Protein 6HH2 (pdb70)

Structure (mmCIF, N/CA/C/O backbone):
data_6HH2
#
_entry.id   6HH2
#
_cell.length_a   71.960
_cell.length_b   71.960
_cell.length_c   86.348
_cell.angle_alpha   90.00
_cell.angle_beta   90.00
_cell.angle_gamma   120.00
#
_symmetry.space_group_name_H-M   'P 31 2 1'
#
loop_
_entity.id
_entity.type
_entity.pdbx_description
1 polymer 'Ras-related protein Rab-7L1'
2 non-polymer "GUANOSINE-5'-DIPHOSPHATE"
3 non-polymer 'MAGNESIUM ION'
4 water water
#
loop_
_atom_site.group_PDB
_atom_site.id
_atom_site.type_symbol
_atom_site.label_atom_id
_atom_site.label_alt_id
_atom_site.label_comp_id
_atom_site.label_asym_id
_atom_site.label_entity_id
_atom_site.label_seq_id
_atom_site.pdbx_PDB_ins_code
_atom_site.Cartn_x
_atom_site.Cartn_y
_atom_site.Cartn_z
_atom_site.occupancy
_atom_site.B_iso_or_equiv
_atom_site.auth_seq_id
_atom_site.auth_comp_id
_atom_site.auth_asym_id
_atom_site.auth_atom_id
_atom_site.pdbx_PDB_model_num
ATOM 1 N N . ARG A 1 7 ? 57.563 3.723 24.209 1.00 54.49 4 ARG A N 1
ATOM 2 C CA . ARG A 1 7 ? 57.464 5.040 24.782 1.00 55.52 4 ARG A CA 1
ATOM 3 C C . ARG A 1 7 ? 56.167 5.136 25.536 1.00 52.16 4 ARG A C 1
ATOM 4 O O . ARG A 1 7 ? 55.193 4.600 25.122 1.00 47.99 4 ARG A O 1
ATOM 12 N N . ASP A 1 8 ? 56.194 5.792 26.668 1.00 42.88 5 ASP A N 1
ATOM 13 C CA . ASP A 1 8 ? 54.981 6.012 27.433 1.00 36.39 5 ASP A CA 1
ATOM 14 C C . ASP A 1 8 ? 54.701 7.509 27.460 1.00 36.04 5 ASP A C 1
ATOM 15 O O . ASP A 1 8 ? 55.613 8.317 27.676 1.00 40.45 5 ASP A O 1
ATOM 20 N N . HIS A 1 9 ? 53.470 7.873 27.186 1.00 27.45 6 HIS A N 1
ATOM 21 C CA . HIS A 1 9 ? 53.008 9.251 27.272 1.00 27.90 6 HIS A CA 1
ATOM 22 C C . HIS A 1 9 ? 52.066 9.309 28.453 1.00 27.53 6 HIS A C 1
ATOM 23 O O . HIS A 1 9 ? 50.988 8.728 28.399 1.00 29.22 6 HIS A O 1
ATOM 30 N N . LEU A 1 10 ? 52.447 10.036 29.500 1.00 26.00 7 LEU A N 1
ATOM 31 C CA . LEU A 1 10 ? 51.668 10.102 30.725 1.00 25.25 7 LEU A CA 1
ATOM 32 C C . LEU A 1 10 ? 50.993 11.460 30.813 1.00 23.34 7 LEU A C 1
ATOM 33 O O . LEU A 1 10 ? 51.668 12.501 30.701 1.00 27.90 7 LEU A O 1
ATOM 38 N N . PHE A 1 11 ? 49.665 11.456 30.994 1.00 20.44 8 PHE A N 1
ATOM 39 C CA . PHE A 1 11 ? 48.878 12.683 31.095 1.00 20.46 8 PHE A CA 1
ATOM 40 C C . PHE A 1 11 ? 48.041 12.674 32.368 1.00 22.63 8 PHE A C 1
ATOM 41 O O . PHE A 1 11 ? 47.250 11.757 32.586 1.00 21.78 8 PHE A O 1
ATOM 49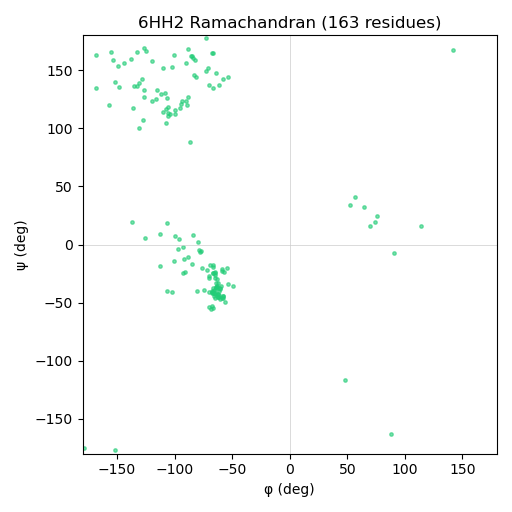 N N . LYS A 1 12 ? 48.160 13.727 33.167 1.00 21.44 9 LYS A N 1
ATOM 50 C CA . LYS A 1 12 ? 47.309 13.925 34.343 1.00 19.96 9 LYS A CA 1
ATOM 51 C C . LYS A 1 12 ? 46.148 14.811 33.931 1.00 19.03 9 LYS A C 1
ATOM 52 O O . LYS A 1 12 ? 46.349 15.924 33.409 1.00 19.99 9 LYS A O 1
ATOM 58 N N . VAL A 1 13 ? 44.930 14.302 34.083 1.00 18.66 10 VAL A N 1
ATOM 59 C CA . VAL A 1 13 ? 43.721 14.992 33.624 1.00 19.46 10 VAL A CA 1
ATOM 60 C C . VAL A 1 13 ? 42.889 15.314 34.865 1.00 18.92 10 VAL A C 1
ATOM 61 O O . VAL A 1 13 ? 42.556 14.413 35.652 1.00 19.51 10 VAL A O 1
ATOM 65 N N . LEU A 1 14 ? 42.551 16.585 35.038 1.00 18.03 11 LEU A N 1
ATOM 66 C CA . LEU A 1 14 ? 41.707 17.008 36.175 1.00 18.27 11 LEU A CA 1
ATOM 67 C C . LEU A 1 14 ? 40.248 16.920 35.785 1.00 19.02 11 LEU A C 1
ATOM 68 O O . LEU A 1 14 ? 39.861 17.431 34.728 1.00 22.98 11 LEU A O 1
ATOM 73 N N . VAL A 1 15 ? 39.438 16.232 36.574 1.00 17.06 12 VAL A N 1
ATOM 74 C CA . VAL A 1 15 ? 38.000 16.181 36.396 1.00 16.93 12 VAL A CA 1
ATOM 75 C C . VAL A 1 15 ? 37.373 17.010 37.497 1.00 17.52 12 VAL A C 1
ATOM 76 O O . VAL A 1 15 ? 37.411 16.658 38.692 1.00 17.60 12 VAL A O 1
ATOM 80 N N . VAL A 1 16 ? 36.909 18.200 37.154 1.00 17.93 13 VAL A N 1
ATOM 81 C CA . VAL A 1 16 ? 36.450 19.209 38.098 1.00 18.45 13 VAL A CA 1
ATOM 82 C C . VAL A 1 16 ? 35.037 19.622 37.740 1.00 18.34 13 VAL A C 1
ATOM 83 O O . VAL A 1 16 ? 34.545 19.375 36.646 1.00 19.73 13 VAL A O 1
ATOM 87 N N . GLY A 1 17 ? 34.406 20.318 38.662 1.00 19.07 14 GLY A N 1
ATOM 88 C CA . GLY A 1 17 ? 33.021 20.698 38.527 1.00 19.82 14 GLY A CA 1
ATOM 89 C C . GLY A 1 17 ? 32.329 20.594 39.870 1.00 19.15 14 GLY A C 1
ATOM 90 O O . GLY A 1 17 ? 32.862 20.025 40.826 1.00 21.05 14 GLY A O 1
ATOM 91 N N . ASP A 1 18 ? 31.138 21.159 39.937 1.00 20.77 15 ASP A N 1
ATOM 92 C CA . ASP A 1 18 ? 30.434 21.191 41.223 1.00 21.88 15 ASP A CA 1
ATOM 93 C C . ASP A 1 18 ? 30.027 19.783 41.678 1.00 21.19 15 ASP A C 1
ATOM 94 O O . ASP A 1 18 ? 30.033 18.803 40.919 1.00 20.65 15 ASP A O 1
ATOM 99 N N . ALA A 1 19 ? 29.670 19.662 42.954 1.00 21.73 16 ALA A N 1
ATOM 100 C CA . ALA A 1 19 ? 29.061 18.420 43.411 1.00 21.57 16 ALA A CA 1
ATOM 101 C C . ALA A 1 19 ? 27.860 18.045 42.549 1.00 26.65 16 ALA A C 1
ATOM 102 O O . ALA A 1 19 ? 27.085 18.906 42.110 1.00 24.44 16 ALA A O 1
ATOM 104 N N . ALA A 1 20 ? 27.709 16.735 42.341 1.00 22.45 17 ALA A N 1
ATOM 105 C CA . ALA A 1 20 ? 26.519 16.103 41.764 1.00 22.39 17 ALA A CA 1
ATOM 106 C C . ALA A 1 20 ? 26.384 16.328 40.269 1.00 23.04 17 ALA A C 1
ATOM 107 O O . ALA A 1 20 ? 25.287 16.166 39.738 1.00 26.54 17 ALA A O 1
ATOM 109 N N . VAL A 1 21 ? 27.468 16.681 39.591 1.00 18.58 18 VAL A N 1
ATOM 110 C CA . VAL A 1 21 ? 27.397 16.833 38.143 1.00 19.36 18 VAL A CA 1
ATOM 111 C C . VAL A 1 21 ? 27.737 15.573 37.380 1.00 20.33 18 VAL A C 1
ATOM 112 O O . VAL A 1 21 ? 27.521 15.551 36.148 1.00 21.23 18 VAL A O 1
ATOM 116 N N . GLY A 1 22 ? 28.298 14.558 38.017 1.00 20.52 19 GLY A N 1
ATOM 117 C CA . GLY A 1 22 ? 28.681 13.316 37.363 1.00 19.85 19 GLY A CA 1
ATOM 118 C C . GLY A 1 22 ? 30.177 12.996 37.302 1.00 19.99 19 GLY A C 1
ATOM 119 O O . GLY A 1 22 ? 30.578 12.155 36.478 1.00 19.07 19 GLY A O 1
ATOM 120 N N . LYS A 1 23 ? 31.022 13.664 38.096 1.00 18.34 20 LYS A N 1
ATOM 121 C CA . LYS A 1 23 ? 32.466 13.482 37.945 1.00 17.25 20 LYS A CA 1
ATOM 122 C C . LYS A 1 23 ? 32.894 12.077 38.350 1.00 17.85 20 LYS A C 1
ATOM 123 O O . LYS A 1 23 ? 33.654 11.444 37.621 1.00 18.46 20 LYS A O 1
ATOM 129 N N . THR A 1 24 ? 32.534 11.615 39.564 1.00 18.96 21 THR A N 1
ATOM 130 C CA . THR A 1 24 ? 32.945 10.283 39.976 1.00 18.26 21 THR A CA 1
ATOM 131 C C . THR A 1 24 ? 32.383 9.240 39.030 1.00 19.81 21 THR A C 1
ATOM 132 O O . THR A 1 24 ? 33.076 8.267 38.705 1.00 19.76 21 THR A O 1
ATOM 136 N N . SER A 1 25 ? 31.157 9.447 38.558 1.00 20.57 22 SER A N 1
ATOM 137 C CA . SER A 1 25 ? 30.572 8.505 37.610 1.00 20.39 22 SER A CA 1
ATOM 138 C C . SER A 1 25 ? 31.379 8.479 36.302 1.00 21.97 22 SER A C 1
ATOM 139 O O . SER A 1 25 ? 31.601 7.403 35.741 1.00 20.86 22 SER A O 1
ATOM 142 N N . LEU A 1 26 ? 31.757 9.672 35.872 1.00 19.02 23 LEU A N 1
ATOM 143 C CA A LEU A 1 26 ? 32.664 9.627 34.619 0.62 18.67 23 LEU A CA 1
ATOM 144 C CA B LEU A 1 26 ? 32.648 9.632 34.735 0.38 21.18 23 LEU A CA 1
ATOM 145 C C . LEU A 1 26 ? 34.048 8.815 34.809 1.00 22.25 23 LEU A C 1
ATOM 146 O O . LEU A 1 26 ? 34.478 7.933 34.039 1.00 21.59 23 LEU A O 1
ATOM 155 N N . VAL A 1 27 ? 34.647 9.091 35.986 1.00 19.38 24 VAL A N 1
ATOM 156 C CA . VAL A 1 27 ? 35.912 8.394 36.212 1.00 20.82 24 VAL A CA 1
ATOM 157 C C . VAL A 1 27 ? 35.681 6.891 36.351 1.00 22.53 24 VAL A C 1
ATOM 158 O O . VAL A 1 27 ? 36.441 6.071 35.806 1.00 23.73 24 VAL A O 1
ATOM 162 N N . GLN A 1 28 ? 34.605 6.497 37.065 1.00 21.09 25 GLN A N 1
ATOM 163 C CA . GLN A 1 28 ? 34.323 5.070 37.205 1.00 22.98 25 GLN A CA 1
ATOM 164 C C . GLN A 1 28 ? 34.043 4.419 35.868 1.00 26.59 25 GLN A C 1
ATOM 165 O O . GLN A 1 28 ? 34.428 3.267 35.654 1.00 26.91 25 GLN A O 1
ATOM 171 N N . ARG A 1 29 ? 33.434 5.142 34.927 1.00 23.08 26 ARG A N 1
ATOM 172 C CA . ARG A 1 29 ? 33.130 4.548 33.638 1.00 26.28 26 ARG A CA 1
ATOM 173 C C . ARG A 1 29 ? 34.336 4.523 32.707 1.00 24.01 26 ARG A C 1
ATOM 174 O O . ARG A 1 29 ? 34.557 3.535 31.966 1.00 26.61 26 ARG A O 1
ATOM 182 N N . TYR A 1 30 ? 35.108 5.586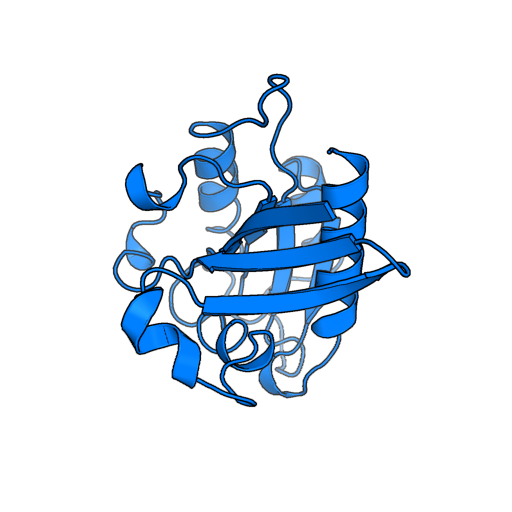 32.718 1.00 21.22 27 TYR A N 1
ATOM 183 C CA . TYR A 1 30 ? 36.190 5.772 31.743 1.00 19.72 27 TYR A CA 1
ATOM 184 C C . TYR A 1 30 ? 37.550 5.224 32.194 1.00 22.66 27 TYR A C 1
ATOM 185 O O . TYR A 1 30 ? 38.384 4.860 31.338 1.00 22.28 27 TYR A O 1
ATOM 194 N N . SER A 1 31 ? 37.788 5.081 33.492 1.00 20.58 28 SER A N 1
ATOM 195 C CA . SER A 1 31 ? 39.043 4.491 33.950 1.00 20.54 28 SER A CA 1
ATOM 196 C C . SER A 1 31 ? 39.033 2.995 33.677 1.00 19.70 28 SER A C 1
ATOM 197 O O . SER A 1 31 ? 38.054 2.428 33.188 1.00 23.17 28 SER A O 1
ATOM 200 N N . GLN A 1 32 ? 40.139 2.323 33.996 1.00 18.59 29 GLN A N 1
ATOM 201 C CA . GLN A 1 32 ? 40.130 0.867 33.829 1.00 18.88 29 GLN A CA 1
ATOM 202 C C . GLN A 1 32 ? 39.540 0.115 34.994 1.00 19.96 29 GLN A C 1
ATOM 203 O O . GLN A 1 32 ? 39.588 -1.124 34.981 1.00 21.56 29 GLN A O 1
ATOM 209 N N . ASP A 1 33 ? 38.950 0.804 35.962 1.00 22.08 30 ASP A N 1
ATOM 210 C CA . ASP A 1 33 ? 38.614 0.151 37.230 1.00 23.27 30 ASP A CA 1
ATOM 211 C C . ASP A 1 33 ? 37.535 -0.910 37.091 1.00 21.48 30 ASP A C 1
ATOM 212 O O . ASP A 1 33 ? 37.512 -1.873 37.884 1.00 25.78 30 ASP A O 1
ATOM 217 N N . SER A 1 34 ? 36.662 -0.810 36.051 1.00 21.54 31 SER A N 1
ATOM 218 C CA . SER A 1 34 ? 35.701 -1.906 35.893 1.00 22.26 31 SER A CA 1
ATOM 219 C C . SER A 1 34 ? 36.313 -3.147 35.231 1.00 21.10 31 SER A C 1
ATOM 220 O O . SER A 1 34 ? 35.641 -4.189 35.134 1.00 22.88 31 SER A O 1
ATOM 223 N N . PHE A 1 35 ? 37.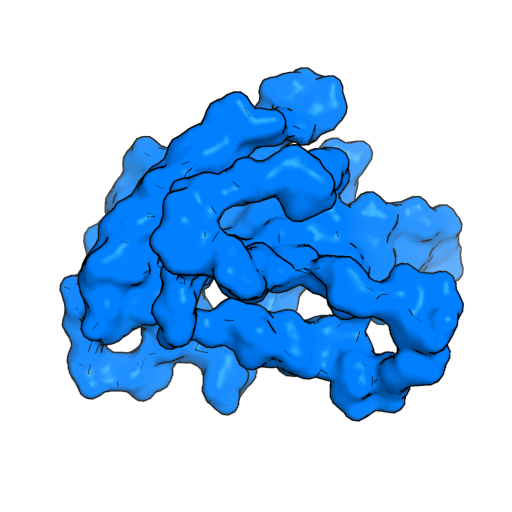576 -3.061 34.799 1.00 22.10 32 PHE A N 1
ATOM 224 C CA . PHE A 1 35 ? 38.302 -4.189 34.231 1.00 21.68 32 PHE A CA 1
ATOM 225 C C . PHE A 1 35 ? 39.294 -4.826 35.199 1.00 22.46 32 PHE A C 1
ATOM 226 O O . PHE A 1 35 ? 39.371 -6.047 35.258 1.00 23.65 32 PHE A O 1
ATOM 234 N N . SER A 1 36 ? 40.015 -4.014 35.973 1.00 22.99 33 SER A N 1
ATOM 235 C CA . SER A 1 36 ? 40.945 -4.539 36.959 1.00 25.04 33 SER A CA 1
ATOM 236 C C . SER A 1 36 ? 41.385 -3.411 37.866 1.00 22.21 33 SER A C 1
ATOM 237 O O . SER A 1 36 ? 41.687 -2.292 37.401 1.00 22.94 33 SER A O 1
ATOM 240 N N . LYS A 1 37 ? 41.373 -3.704 39.174 1.00 23.17 34 LYS A N 1
ATOM 241 C CA . LYS A 1 37 ? 41.834 -2.763 40.193 1.00 26.37 34 LYS A CA 1
ATOM 242 C C . LYS A 1 37 ? 43.092 -3.237 40.887 1.00 25.41 34 LYS A C 1
ATOM 243 O O . LYS A 1 37 ? 43.478 -2.649 41.933 1.00 28.46 34 LYS A O 1
ATOM 249 N N . HIS A 1 38 ? 43.714 -4.309 40.398 1.00 24.67 35 HIS A N 1
ATOM 250 C CA . HIS A 1 38 ? 44.907 -4.854 41.021 1.00 26.66 35 HIS A CA 1
ATOM 251 C C . HIS A 1 38 ? 45.977 -3.791 41.197 1.00 29.21 35 HIS A C 1
ATOM 252 O O . HIS A 1 38 ? 46.704 -3.792 42.216 1.00 30.31 35 HIS A O 1
ATOM 259 N N . TYR A 1 39 ? 46.050 -2.851 40.272 1.00 27.18 36 TYR A N 1
ATOM 260 C CA . TYR A 1 39 ? 47.086 -1.843 40.302 1.00 25.80 36 TYR A CA 1
ATOM 261 C C . TYR A 1 39 ? 46.996 -0.920 41.517 1.00 29.79 36 TYR A C 1
ATOM 262 O O . TYR A 1 39 ? 48.013 -0.342 41.886 1.00 30.27 36 TYR A O 1
ATOM 271 N N . LYS A 1 40 ? 45.816 -0.752 42.126 1.00 26.40 37 LYS A N 1
ATOM 272 C CA . LYS A 1 40 ? 45.675 0.296 43.144 1.00 30.24 37 LYS A CA 1
ATOM 273 C C . LYS A 1 40 ? 46.539 0.027 44.355 1.00 33.33 37 LYS A C 1
ATOM 274 O O . LYS A 1 40 ? 46.920 0.965 45.074 1.00 35.54 37 LYS A O 1
ATOM 280 N N . SER A 1 41 ? 46.852 -1.232 44.612 1.00 30.78 38 SER A N 1
ATOM 281 C CA . SER A 1 41 ? 47.564 -1.522 45.859 1.00 33.11 38 SER A CA 1
ATOM 282 C C . SER A 1 41 ? 48.977 -0.936 45.855 1.00 38.33 38 SER A C 1
ATOM 283 O O . SER A 1 41 ? 49.539 -0.657 46.925 1.00 40.31 38 SER A O 1
ATOM 286 N N . THR A 1 42 ? 49.566 -0.712 44.680 1.00 35.38 39 THR A N 1
ATOM 287 C CA . THR A 1 42 ? 50.897 -0.120 44.570 1.00 34.71 39 THR A CA 1
ATOM 288 C C . THR A 1 42 ? 50.910 1.274 43.950 1.00 36.15 39 THR A C 1
ATOM 289 O O . THR A 1 42 ? 51.897 2.001 44.114 1.00 39.68 39 THR A O 1
ATOM 293 N N . VAL A 1 43 ? 49.854 1.667 43.241 1.00 31.48 40 VAL A N 1
ATOM 294 C CA . VAL A 1 43 ? 49.776 2.991 42.641 1.00 31.39 40 VAL A CA 1
ATOM 295 C C . VAL A 1 43 ? 49.085 3.977 43.580 1.00 34.45 40 VAL A C 1
ATOM 296 O O . VAL A 1 43 ? 49.266 5.199 43.448 1.00 34.15 40 VAL A O 1
ATOM 300 N N . GLY A 1 44 ? 48.260 3.468 44.486 1.00 31.90 41 GLY A N 1
ATOM 301 C CA . GLY A 1 44 ? 47.448 4.298 45.357 1.00 32.36 41 GLY A CA 1
ATOM 302 C C . GLY A 1 44 ? 46.109 4.675 44.760 1.00 32.12 41 GLY A C 1
ATOM 303 O O . GLY A 1 44 ? 45.653 4.119 43.743 1.00 33.22 41 GLY A O 1
ATOM 304 N N . VAL A 1 45 ? 45.492 5.703 45.364 1.00 33.09 42 VAL A N 1
ATOM 305 C CA . VAL A 1 45 ? 44.133 6.094 45.008 1.00 33.43 42 VAL A CA 1
ATOM 306 C C . VAL A 1 45 ? 43.933 7.608 44.879 1.00 32.13 42 VAL A C 1
ATOM 307 O O . VAL A 1 45 ? 42.795 8.084 44.886 1.00 36.15 42 VAL A O 1
ATOM 311 N N . ASP A 1 46 ? 45.005 8.389 44.695 1.00 30.19 43 ASP A N 1
ATOM 312 C CA . ASP A 1 46 ? 44.794 9.804 44.402 1.00 31.32 43 ASP A CA 1
ATOM 313 C C . ASP A 1 46 ? 44.136 10.005 43.032 1.00 27.91 43 ASP A C 1
ATOM 314 O O . ASP A 1 46 ? 43.524 11.054 42.767 1.00 27.36 43 ASP A O 1
ATOM 319 N N . PHE A 1 47 ? 44.202 9.001 42.169 1.00 23.76 44 PHE A N 1
ATOM 320 C CA . PHE A 1 47 ? 43.685 9.104 40.800 1.00 21.95 44 PHE A CA 1
ATOM 321 C C . PHE A 1 47 ? 43.364 7.689 40.360 1.00 22.70 44 PHE A C 1
ATOM 322 O O . PHE A 1 47 ? 43.824 6.727 40.958 1.00 24.73 44 PHE A O 1
ATOM 330 N N . ALA A 1 48 ? 42.614 7.574 39.270 1.00 20.82 45 ALA A N 1
ATOM 331 C CA . ALA A 1 48 ? 42.373 6.272 38.634 1.00 19.81 45 ALA A CA 1
ATOM 332 C C . ALA A 1 48 ? 43.129 6.280 37.310 1.00 20.79 45 ALA A C 1
ATOM 333 O O . ALA A 1 48 ? 43.353 7.340 36.739 1.00 24.05 45 ALA A O 1
ATOM 335 N N . LEU A 1 49 ? 43.541 5.110 36.847 1.00 20.72 46 LEU A N 1
ATOM 336 C CA . LEU A 1 49 ? 44.301 5.019 35.606 1.00 19.62 46 LEU A CA 1
ATOM 337 C C . LEU A 1 49 ? 43.434 4.544 34.442 1.00 20.98 46 LEU A C 1
ATOM 338 O O . LEU A 1 49 ? 42.472 3.778 34.602 1.00 20.46 46 LEU A O 1
ATOM 343 N N . LYS A 1 50 ? 43.832 4.956 33.238 1.00 20.04 47 LYS A N 1
ATOM 344 C CA . LYS A 1 50 ? 43.405 4.309 31.996 1.00 20.36 47 LYS A CA 1
ATOM 345 C C . LYS A 1 50 ? 44.641 4.164 31.128 1.00 21.10 47 LYS A C 1
ATOM 346 O O . LYS A 1 50 ? 45.445 5.097 31.024 1.00 21.98 47 LYS A O 1
ATOM 352 N N . VAL A 1 51 ? 44.820 3.003 30.497 1.00 20.62 48 VAL A N 1
ATOM 353 C CA . VAL A 1 51 ? 46.012 2.786 29.696 1.00 21.94 48 VAL A CA 1
ATOM 354 C C . VAL A 1 51 ? 45.550 2.336 28.315 1.00 21.47 48 VAL A C 1
ATOM 355 O O . VAL A 1 51 ? 44.699 1.452 28.206 1.00 23.24 48 VAL A O 1
ATOM 359 N N . LEU A 1 52 ? 46.102 2.927 27.264 1.00 21.01 49 LEU A N 1
ATOM 360 C CA . LEU A 1 52 ? 45.697 2.639 25.894 1.00 23.01 49 LEU A CA 1
ATOM 361 C C . LEU A 1 52 ? 46.943 2.419 25.058 1.00 22.15 49 LEU A C 1
ATOM 362 O O . LEU A 1 52 ? 47.902 3.200 25.139 1.00 23.20 49 LEU A O 1
ATOM 367 N N . GLN A 1 53 ? 46.921 1.397 24.209 1.00 21.20 50 GLN A N 1
ATOM 368 C CA . GLN A 1 53 ? 47.947 1.316 23.180 1.00 22.30 50 GLN A CA 1
ATOM 369 C C . GLN A 1 53 ? 47.733 2.477 22.230 1.00 26.69 50 GLN A C 1
ATOM 370 O O . GLN A 1 53 ? 46.596 2.770 21.834 1.00 25.48 50 GLN A O 1
ATOM 376 N N . TRP A 1 54 ? 48.823 3.157 21.874 1.00 26.17 51 TRP A N 1
ATOM 377 C CA . TRP A 1 54 ? 48.753 4.269 20.928 1.00 28.10 51 TRP A CA 1
ATOM 378 C C . TRP A 1 54 ? 49.315 3.897 19.568 1.00 29.33 51 TRP A C 1
ATOM 379 O O . TRP A 1 54 ? 48.747 4.259 18.547 1.00 29.78 51 TRP A O 1
ATOM 390 N N . SER A 1 55 ? 50.415 3.154 19.547 1.00 29.24 52 SER A N 1
ATOM 391 C CA . SER A 1 55 ? 51.003 2.662 18.312 1.00 27.74 52 SER A CA 1
ATOM 392 C C . SER A 1 55 ? 51.732 1.370 18.643 1.00 32.08 52 SER A C 1
ATOM 393 O O . SER A 1 55 ? 51.717 0.919 19.786 1.00 32.76 52 SER A O 1
ATOM 396 N N . ASP A 1 56 ? 52.413 0.773 17.660 1.00 33.49 53 ASP A N 1
ATOM 397 C CA . ASP A 1 56 ? 53.120 -0.463 17.975 1.00 35.58 53 ASP A CA 1
ATOM 398 C C . ASP A 1 56 ? 54.163 -0.305 19.087 1.00 43.34 53 ASP A C 1
ATOM 399 O O . ASP A 1 56 ? 54.472 -1.293 19.762 1.00 49.63 53 ASP A O 1
ATOM 404 N N . TYR A 1 57 ? 54.682 0.904 19.347 1.00 35.97 54 TYR A N 1
ATOM 405 C CA . TYR A 1 57 ? 55.729 1.023 20.357 1.00 39.55 54 TYR A CA 1
ATOM 406 C C . TYR A 1 57 ? 55.414 2.039 21.445 1.00 39.61 54 TYR A C 1
ATOM 407 O O . TYR A 1 57 ? 56.274 2.287 22.300 1.00 40.37 54 TYR A O 1
ATOM 416 N N . GLU A 1 58 ? 54.209 2.613 21.450 1.00 35.16 55 GLU A N 1
ATOM 417 C CA . GLU A 1 58 ? 53.852 3.655 22.407 1.00 30.55 55 GLU A CA 1
ATOM 418 C C . GLU A 1 58 ? 52.553 3.325 23.120 1.00 28.61 55 GLU A C 1
ATOM 419 O O . GLU A 1 58 ? 51.595 2.858 22.501 1.00 29.16 55 GLU A O 1
ATOM 425 N N . ILE A 1 59 ? 52.494 3.658 24.404 1.00 27.70 56 ILE A N 1
ATOM 426 C CA . ILE A 1 59 ? 51.224 3.647 25.102 1.00 27.25 56 ILE A CA 1
ATOM 427 C C . ILE A 1 59 ? 50.947 5.060 25.623 1.00 25.36 56 ILE A C 1
ATOM 428 O O . ILE A 1 59 ? 51.855 5.895 25.760 1.00 27.49 56 ILE A O 1
ATOM 433 N N . VAL A 1 60 ? 49.666 5.331 25.871 1.00 23.43 57 VAL A N 1
ATOM 434 C CA . VAL A 1 60 ? 49.179 6.534 26.558 1.00 22.46 57 VAL A CA 1
ATOM 435 C C . VAL A 1 60 ? 48.612 6.096 27.896 1.00 23.04 57 VAL A C 1
ATOM 436 O O . VAL A 1 60 ? 47.813 5.152 27.956 1.00 22.62 57 VAL A O 1
ATOM 440 N N . ARG A 1 61 ? 49.043 6.753 28.965 1.00 22.43 58 ARG A N 1
ATOM 441 C CA . ARG A 1 61 ? 48.578 6.446 30.315 1.00 21.17 58 ARG A CA 1
ATOM 442 C C . ARG A 1 61 ? 47.926 7.716 30.857 1.00 21.93 58 ARG A C 1
ATOM 443 O O . ARG A 1 61 ? 48.548 8.791 30.846 1.00 23.86 58 ARG A O 1
ATOM 451 N N . LEU A 1 62 ? 46.662 7.621 31.265 1.00 19.86 59 LEU A N 1
ATOM 452 C CA . LEU A 1 62 ? 45.959 8.774 31.822 1.00 20.33 59 LEU A CA 1
ATOM 453 C C . LEU A 1 62 ? 45.767 8.568 33.318 1.00 21.86 59 LEU A C 1
ATOM 454 O O . LEU A 1 62 ? 45.307 7.508 33.745 1.00 23.24 59 LEU A O 1
ATOM 459 N N . GLN A 1 63 ? 46.120 9.569 34.119 1.00 19.73 60 GLN A N 1
ATOM 460 C CA . GLN A 1 63 ? 45.704 9.674 35.520 1.00 18.99 60 GLN A CA 1
ATOM 461 C C . GLN A 1 63 ? 44.477 10.562 35.566 1.00 20.11 60 GLN A C 1
ATOM 462 O O . GLN A 1 63 ? 44.528 11.739 35.168 1.00 21.76 60 GLN A O 1
ATOM 468 N N . LEU A 1 64 ? 43.363 10.010 36.010 1.00 18.76 61 LEU A N 1
ATOM 469 C CA . LEU A 1 64 ? 42.114 10.748 36.102 1.00 17.55 61 LEU A CA 1
ATOM 470 C C . LEU A 1 64 ? 41.940 11.197 37.569 1.00 19.68 61 LEU A C 1
ATOM 471 O O . LEU A 1 64 ? 41.726 10.371 38.465 1.00 21.39 61 LEU A O 1
ATOM 476 N N . TRP A 1 65 ? 42.024 12.517 37.810 1.00 16.84 62 TRP A N 1
ATOM 477 C CA . TRP A 1 65 ? 42.033 13.074 39.165 1.00 17.63 62 TRP A CA 1
ATOM 478 C C . TRP A 1 65 ? 40.669 13.703 39.431 1.00 19.75 62 TRP A C 1
ATOM 479 O O . TRP A 1 65 ? 40.340 14.729 38.855 1.00 19.04 62 TRP A O 1
ATOM 490 N N . ASP A 1 66 ? 39.874 13.100 40.318 1.00 20.08 63 ASP A N 1
ATOM 491 C CA . ASP A 1 66 ? 38.545 13.642 40.675 1.00 19.66 63 ASP A CA 1
ATOM 492 C C . ASP A 1 66 ? 38.707 14.596 41.870 1.00 19.48 63 ASP A C 1
ATOM 493 O O . ASP A 1 66 ? 39.227 14.207 42.926 1.00 20.90 63 ASP A O 1
ATOM 498 N N . ILE A 1 67 ? 38.254 15.855 41.712 1.00 18.65 64 ILE A N 1
ATOM 499 C CA A ILE A 1 67 ? 38.440 16.822 42.800 0.76 20.49 64 ILE A CA 1
ATOM 500 C CA B ILE A 1 67 ? 38.540 16.822 42.800 0.24 20.34 64 ILE A CA 1
ATOM 501 C C . ILE A 1 67 ? 37.688 16.415 44.058 1.00 19.53 64 ILE A C 1
ATOM 502 O O . ILE A 1 67 ? 38.054 16.850 45.159 1.00 21.58 64 ILE A O 1
ATOM 511 N N . ALA A 1 68 ? 36.639 15.598 43.919 1.00 19.78 65 ALA A N 1
ATOM 512 C CA . ALA A 1 68 ? 36.047 14.834 45.040 1.00 19.20 65 ALA A CA 1
ATOM 513 C C . ALA A 1 68 ? 35.789 15.652 46.292 1.00 20.24 65 ALA A C 1
ATOM 514 O O . ALA A 1 68 ? 34.983 16.588 46.256 1.00 21.64 65 ALA A O 1
ATOM 516 N N . GLY A 1 69 ? 36.467 15.333 47.413 1.00 19.72 66 GLY A N 1
ATOM 517 C CA . GLY A 1 69 ? 36.123 15.922 48.711 1.00 22.45 66 GLY A CA 1
ATOM 518 C C . GLY A 1 69 ? 36.159 17.448 48.774 1.00 21.87 66 GLY A C 1
ATOM 51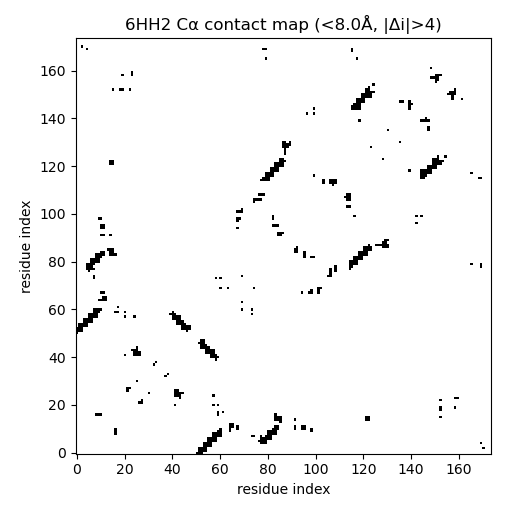9 O O . GLY A 1 69 ? 35.504 18.037 49.638 1.00 22.12 66 GLY A O 1
ATOM 520 N N . LEU A 1 70 ? 36.902 18.119 47.901 1.00 22.14 67 LEU A N 1
ATOM 521 C CA . LEU A 1 70 ? 36.936 19.604 47.952 1.00 25.39 67 LEU A CA 1
ATOM 522 C C . LEU A 1 70 ? 36.156 20.253 46.801 1.00 23.70 67 LEU A C 1
ATOM 523 O O . LEU A 1 70 ? 36.285 21.445 46.608 1.00 25.74 67 LEU A O 1
ATOM 528 N N . GLU A 1 71 ? 35.267 19.509 46.162 1.00 20.51 68 GLU A N 1
ATOM 529 C CA . GLU A 1 71 ? 34.551 20.019 45.000 1.00 21.42 68 GLU A CA 1
ATOM 530 C C . GLU A 1 71 ? 33.661 21.204 45.326 1.00 23.31 68 GLU A C 1
ATOM 531 O O . GLU A 1 71 ? 33.426 22.046 44.450 1.00 24.21 68 GLU A O 1
ATOM 537 N N . ARG A 1 72 ? 33.134 21.305 46.538 1.00 21.89 69 ARG A N 1
ATOM 538 C CA . ARG A 1 72 ? 32.225 22.410 46.813 1.00 22.34 69 ARG A CA 1
ATOM 539 C C . ARG A 1 72 ? 32.950 23.731 47.034 1.00 25.26 69 ARG A C 1
ATOM 540 O O . ARG A 1 72 ? 32.290 24.764 47.132 1.00 26.97 69 ARG A O 1
ATOM 548 N N . PHE A 1 73 ? 34.285 23.730 47.079 1.00 23.97 70 PHE A N 1
ATOM 549 C CA . PHE A 1 73 ? 35.048 24.950 47.278 1.00 25.26 70 PHE A CA 1
ATOM 550 C C . PHE A 1 73 ? 35.376 25.682 45.986 1.00 27.53 70 PHE A C 1
ATOM 551 O O . PHE A 1 73 ? 35.787 26.847 46.050 1.00 34.40 70 PHE A O 1
ATOM 559 N N . THR A 1 74 ? 35.156 25.063 44.838 1.00 27.85 71 THR A N 1
ATOM 560 C CA . THR A 1 74 ? 35.355 25.736 43.530 1.00 29.72 71 THR A CA 1
ATOM 561 C C . THR A 1 74 ? 36.752 26.369 43.423 1.00 30.58 71 THR A C 1
ATOM 562 O O . THR A 1 74 ? 36.920 27.432 42.827 1.00 30.57 71 THR A O 1
ATOM 566 N N . SER A 1 75 ? 37.774 25.743 44.028 1.00 28.36 72 SER A N 1
ATOM 567 C CA . SER A 1 75 ? 39.135 26.280 43.985 1.00 28.29 72 SER A CA 1
ATOM 568 C C . SER A 1 75 ? 40.055 25.101 44.225 1.00 29.81 72 SER A C 1
ATOM 569 O O . SER A 1 75 ? 39.960 24.460 45.273 1.00 33.69 72 SER A O 1
ATOM 572 N N . MET A 1 76 ? 40.935 24.813 43.270 1.00 24.92 73 MET A N 1
ATOM 573 C CA . MET A 1 76 ? 41.754 23.618 43.335 1.00 23.57 73 MET A CA 1
ATOM 574 C C . MET A 1 76 ? 42.959 23.828 44.239 1.00 22.20 73 MET A C 1
ATOM 575 O O . MET A 1 76 ? 43.544 24.912 44.292 1.00 23.93 73 MET A O 1
ATOM 580 N N . THR A 1 77 ? 43.343 22.768 44.954 1.00 22.75 74 THR A N 1
ATOM 581 C CA . THR A 1 77 ? 44.555 22.816 45.749 1.00 23.88 74 THR A CA 1
ATOM 582 C C . THR A 1 77 ? 45.768 22.364 44.944 1.00 20.84 74 THR A C 1
ATOM 583 O O . THR A 1 77 ? 45.647 21.633 43.943 1.00 20.87 74 THR A O 1
ATOM 587 N N . ARG A 1 78 ? 46.929 22.823 45.391 1.00 22.59 75 ARG A N 1
ATOM 588 C CA . ARG A 1 78 ? 48.178 22.575 44.648 1.00 25.09 75 ARG A CA 1
ATOM 589 C C . ARG A 1 78 ? 48.476 21.097 44.430 1.00 25.67 75 ARG A C 1
ATOM 590 O O . ARG A 1 78 ? 48.853 20.708 43.321 1.00 25.47 75 ARG A O 1
ATOM 598 N N . LEU A 1 79 ? 48.356 20.235 45.447 1.00 24.31 76 LEU A N 1
ATOM 599 C CA . LEU A 1 79 ? 48.624 18.811 45.188 1.00 23.61 76 LEU A CA 1
ATOM 600 C C . LEU A 1 79 ? 47.673 18.256 44.124 1.00 25.53 76 LEU A C 1
ATOM 601 O O . LEU A 1 79 ? 48.058 17.418 43.291 1.00 26.70 76 LEU A O 1
ATOM 606 N N . TYR A 1 80 ? 46.420 18.723 44.112 1.00 23.29 77 TYR A N 1
ATOM 607 C CA . TYR A 1 80 ? 45.473 18.292 43.104 1.00 21.91 77 TYR A CA 1
ATOM 608 C C . TYR A 1 80 ? 45.869 18.775 41.705 1.00 21.54 77 TYR A C 1
ATOM 609 O O . TYR A 1 80 ? 45.907 17.972 40.755 1.00 22.23 77 TYR A O 1
ATOM 618 N N . TYR A 1 81 ? 46.085 20.099 41.526 1.00 20.73 78 TYR A N 1
ATOM 619 C CA . TYR A 1 81 ? 46.209 20.576 40.132 1.00 21.37 78 TYR A CA 1
ATOM 620 C C . TYR A 1 81 ? 47.616 20.437 39.559 1.00 23.55 78 TYR A C 1
ATOM 621 O O . TYR A 1 81 ? 47.755 20.455 38.331 1.00 22.77 78 TYR A O 1
ATOM 630 N N . ARG A 1 82 ? 48.652 20.249 40.362 1.00 23.93 79 ARG A N 1
ATOM 631 C CA . ARG A 1 82 ? 50.016 20.412 39.873 1.00 22.18 79 ARG A CA 1
ATOM 632 C C . ARG A 1 82 ? 50.307 19.415 38.758 1.00 22.73 79 ARG A C 1
ATOM 633 O O . ARG A 1 82 ? 49.870 18.263 38.786 1.00 23.03 79 ARG A O 1
ATOM 641 N N . ASP A 1 83 ? 50.977 19.922 37.718 1.00 22.48 80 ASP A N 1
ATOM 642 C CA . ASP A 1 83 ? 51.503 19.105 36.611 1.00 22.91 80 ASP A CA 1
ATOM 643 C C . ASP A 1 83 ? 50.424 18.513 35.708 1.00 24.10 80 ASP A C 1
ATOM 644 O O . ASP A 1 83 ? 50.691 17.577 34.950 1.00 25.28 80 ASP A O 1
ATOM 649 N N . ALA A 1 84 ? 49.202 19.010 35.767 1.00 20.36 81 ALA A N 1
ATOM 650 C CA . ALA A 1 84 ? 48.141 18.483 34.910 1.00 21.13 81 ALA A CA 1
ATOM 651 C C . ALA A 1 84 ? 48.359 18.921 33.466 1.00 20.03 81 ALA A C 1
ATOM 652 O O . ALA A 1 84 ? 48.922 19.980 33.188 1.00 23.00 81 ALA A O 1
ATOM 654 N N . SER A 1 85 ? 47.905 18.063 32.543 1.00 19.18 82 SER A N 1
ATOM 655 C CA . SER A 1 85 ? 47.973 18.317 31.110 1.00 19.12 82 SER A CA 1
ATOM 656 C C . SER A 1 85 ? 46.661 18.789 30.511 1.00 23.76 82 SER A C 1
ATOM 657 O O . SER A 1 85 ? 46.668 19.298 29.383 1.00 21.71 82 SER A O 1
ATOM 660 N N . ALA A 1 86 ? 45.549 18.664 31.201 1.00 19.53 83 ALA A N 1
ATOM 661 C CA . ALA A 1 86 ? 44.248 19.065 30.669 1.00 18.48 83 ALA A CA 1
ATOM 662 C C . ALA A 1 86 ? 43.264 19.054 31.814 1.00 19.43 83 ALA A C 1
ATOM 663 O O . ALA A 1 86 ? 43.496 18.419 32.862 1.00 19.13 83 ALA A O 1
ATOM 665 N N . ALA A 1 87 ? 42.135 19.726 31.602 1.00 17.91 84 ALA A N 1
ATOM 666 C CA . ALA A 1 87 ? 41.033 19.675 32.541 1.00 18.17 84 ALA A CA 1
ATOM 667 C C . ALA A 1 87 ? 39.738 19.393 31.812 1.00 18.39 84 ALA A C 1
ATOM 668 O O . ALA A 1 87 ? 39.513 19.896 30.698 1.00 18.95 84 ALA A O 1
ATOM 670 N N . VAL A 1 88 ? 38.916 18.542 32.419 1.00 17.82 85 VAL A N 1
ATOM 671 C CA . VAL A 1 88 ? 37.546 18.285 32.011 1.00 17.42 85 VAL A CA 1
ATOM 672 C C . VAL A 1 88 ? 36.692 18.983 33.034 1.00 17.52 85 VAL A C 1
ATOM 673 O O . VAL A 1 88 ? 36.772 18.654 34.236 1.00 19.96 85 VAL A O 1
ATOM 677 N N . ILE A 1 89 ? 35.969 20.021 32.654 1.00 17.3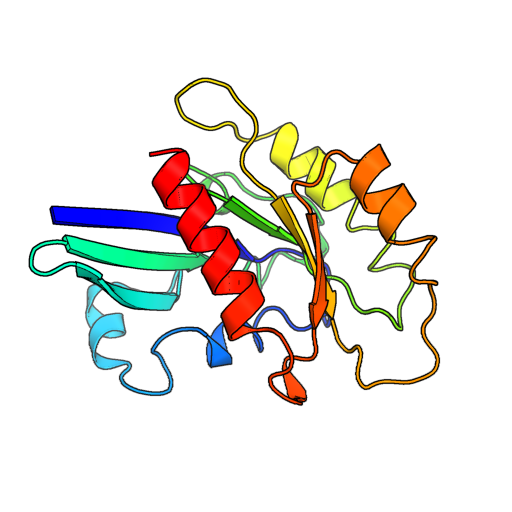3 86 ILE A N 1
ATOM 678 C CA . ILE A 1 89 ? 35.114 20.813 33.539 1.00 16.90 86 ILE A CA 1
ATOM 679 C C . ILE A 1 89 ? 33.672 20.428 33.273 1.00 16.76 86 ILE A C 1
ATOM 680 O O . ILE A 1 89 ? 33.175 20.630 32.142 1.00 18.06 86 ILE A O 1
ATOM 685 N N . MET A 1 90 ? 33.025 19.793 34.235 1.00 18.21 87 MET A N 1
ATOM 686 C CA A MET A 1 90 ? 31.694 19.227 34.064 0.55 16.80 87 MET A CA 1
ATOM 687 C CA B MET A 1 90 ? 31.794 19.227 34.064 0.45 18.96 87 MET A CA 1
ATOM 688 C C . MET A 1 90 ? 30.650 20.074 34.734 1.00 19.13 87 MET A C 1
ATOM 689 O O . MET A 1 90 ? 30.901 20.619 35.809 1.00 19.50 87 MET A O 1
ATOM 698 N N . PHE A 1 91 ? 29.510 20.206 34.078 1.00 18.79 88 PHE A N 1
ATOM 699 C CA . PHE A 1 91 ? 28.325 20.770 34.683 1.00 18.37 88 PHE A CA 1
ATOM 700 C C . PHE A 1 91 ? 27.116 19.886 34.393 1.00 20.28 88 PHE A C 1
ATOM 701 O O . PHE A 1 91 ? 27.149 18.989 33.549 1.00 20.61 88 PHE A O 1
ATOM 709 N N . ASP A 1 92 ? 26.040 20.128 35.132 1.00 20.05 89 ASP A N 1
ATOM 710 C CA . ASP A 1 92 ? 24.755 19.461 34.935 1.00 20.77 89 ASP A CA 1
ATOM 711 C C . ASP A 1 92 ? 23.841 20.396 34.142 1.00 20.71 89 ASP A C 1
ATOM 712 O O . ASP A 1 92 ? 23.519 21.497 34.611 1.00 23.18 89 ASP A O 1
ATOM 717 N N . VAL A 1 93 ? 23.457 19.973 32.912 1.00 20.39 90 VAL A N 1
ATOM 718 C CA . VAL A 1 93 ? 22.597 20.829 32.077 1.00 21.95 90 VAL A CA 1
ATOM 719 C C . VAL A 1 93 ? 21.295 21.282 32.725 1.00 25.68 90 VAL A C 1
ATOM 720 O O . VAL A 1 93 ? 20.704 22.285 32.313 1.00 27.09 90 VAL A O 1
ATOM 724 N N . THR A 1 94 ? 20.852 20.567 33.753 1.00 24.81 91 THR A N 1
ATOM 725 C CA . THR A 1 94 ? 19.599 20.823 34.413 1.00 29.69 91 THR A CA 1
ATOM 726 C C . THR A 1 94 ? 19.765 21.765 35.612 1.00 28.40 91 THR A C 1
ATOM 727 O O . THR A 1 94 ? 18.761 22.178 36.204 1.00 29.38 91 THR A O 1
ATOM 731 N N . ASN A 1 95 ? 21.001 22.187 35.929 1.00 26.67 92 ASN A N 1
ATOM 732 C CA . ASN A 1 95 ? 21.287 23.009 37.120 1.00 25.54 92 ASN A CA 1
ATOM 733 C C . ASN A 1 95 ? 22.143 24.212 36.706 1.00 27.98 92 ASN A C 1
ATOM 734 O O . ASN A 1 95 ? 23.363 24.104 36.542 1.00 27.11 92 ASN A O 1
ATOM 739 N N . ALA A 1 96 ? 21.508 25.374 36.542 1.00 30.37 93 ALA A N 1
ATOM 740 C CA . ALA A 1 96 ? 22.228 26.523 36.009 1.00 31.06 93 ALA A CA 1
ATOM 741 C C . ALA A 1 96 ? 23.333 27.004 36.939 1.00 28.74 93 ALA A C 1
ATOM 742 O O . ALA A 1 96 ? 24.291 27.628 36.474 1.00 28.37 93 ALA A O 1
ATOM 744 N N . THR A 1 97 ? 23.240 26.722 38.247 1.00 26.40 94 THR A N 1
ATOM 745 C CA A THR A 1 97 ? 24.329 27.118 39.128 0.75 27.13 94 THR A CA 1
ATOM 746 C CA B TH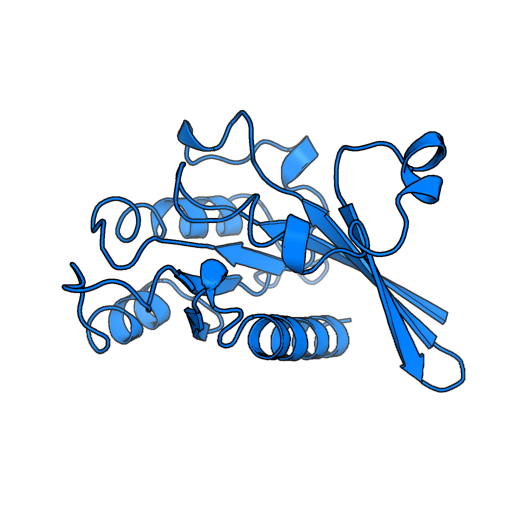R A 1 97 ? 24.429 27.118 39.128 0.25 27.94 94 THR A CA 1
ATOM 747 C C . THR A 1 97 ? 25.618 26.378 38.796 1.00 27.91 94 THR A C 1
ATOM 748 O O . THR A 1 97 ? 26.720 26.953 38.904 1.00 26.82 94 THR A O 1
ATOM 755 N N . THR A 1 98 ? 25.508 25.091 38.429 1.00 24.22 95 THR A N 1
ATOM 756 C CA . THR A 1 98 ? 26.710 24.332 38.082 1.00 20.90 95 THR A CA 1
ATOM 757 C C . THR A 1 98 ? 27.295 24.818 36.762 1.00 22.77 95 THR A C 1
ATOM 758 O O . THR A 1 98 ? 28.523 24.796 36.574 1.00 22.18 95 THR A O 1
ATOM 762 N N . PHE A 1 99 ? 26.443 25.362 35.898 1.00 23.11 96 PHE A N 1
ATOM 763 C CA . PHE A 1 99 ? 26.918 25.960 34.646 1.00 24.13 96 PHE A CA 1
ATOM 764 C C . PHE A 1 99 ? 27.673 27.247 34.931 1.00 24.85 96 PHE A C 1
ATOM 765 O O . PHE A 1 99 ? 28.837 27.408 34.524 1.00 23.34 96 PHE A O 1
ATOM 773 N N . SER A 1 100 ? 27.031 28.161 35.671 1.00 27.55 97 SER A N 1
ATOM 774 C CA A SER A 1 100 ? 27.696 29.391 36.073 0.52 29.17 97 SER A CA 1
ATOM 775 C CA B SER A 1 100 ? 27.796 29.391 36.073 0.48 28.65 97 SER A CA 1
ATOM 776 C C . SER A 1 100 ? 29.013 29.117 36.785 1.00 27.27 97 SER A C 1
ATOM 777 O O . SER A 1 100 ? 30.025 29.794 36.520 1.00 29.80 97 SER A O 1
ATOM 782 N N . ASN A 1 101 ? 29.024 28.149 37.709 1.00 23.97 98 ASN A N 1
ATOM 783 C CA . ASN A 1 101 ? 30.258 27.889 38.450 1.00 26.25 98 ASN A CA 1
ATOM 784 C C . ASN A 1 101 ? 31.371 27.331 37.567 1.00 23.92 98 ASN A C 1
ATOM 785 O O . ASN A 1 101 ? 32.547 27.405 37.953 1.00 22.33 98 ASN A O 1
ATOM 790 N N . SER A 1 102 ? 31.048 26.800 36.358 1.00 22.43 99 SER A N 1
ATOM 791 C CA A SER A 1 102 ? 32.123 26.333 35.478 0.77 21.38 99 SER A CA 1
ATOM 792 C CA B SER A 1 102 ? 32.223 26.333 35.478 0.23 20.80 99 SER A CA 1
ATOM 793 C C . SER A 1 102 ? 33.026 27.475 35.063 1.00 18.78 99 SER A C 1
ATOM 794 O O . SER A 1 102 ? 34.207 27.250 34.745 1.00 20.75 99 SER A O 1
ATOM 799 N N . GLN A 1 103 ? 32.508 28.715 35.084 1.00 22.06 100 GLN A N 1
ATOM 800 C CA . GLN A 1 103 ? 33.353 29.872 34.809 1.00 23.58 100 GLN A CA 1
ATOM 801 C C . GLN A 1 103 ? 34.370 30.061 35.927 1.00 22.45 100 GLN A C 1
ATOM 802 O O . GLN A 1 103 ? 35.547 30.382 35.670 1.00 23.61 100 GLN A O 1
ATOM 808 N N . ARG A 1 104 ? 33.936 29.864 37.161 1.00 21.98 101 ARG A N 1
ATOM 809 C CA . ARG A 1 104 ? 34.882 29.986 38.279 1.00 21.81 101 ARG A CA 1
ATOM 810 C C . ARG A 1 104 ? 35.919 28.861 38.225 1.00 20.94 101 ARG A C 1
ATOM 811 O O . ARG A 1 104 ? 37.116 29.104 38.491 1.00 22.31 101 ARG A O 1
ATOM 819 N N . TRP A 1 105 ? 35.489 27.626 37.904 1.00 19.79 102 TRP A N 1
ATOM 820 C CA . TRP A 1 105 ? 36.465 26.564 37.755 1.00 19.68 102 TRP A CA 1
ATOM 821 C C . TRP A 1 105 ? 37.495 26.915 36.683 1.00 20.60 102 TRP A C 1
ATOM 822 O O . TRP A 1 105 ? 38.693 26.681 36.848 1.00 21.01 102 TRP A O 1
ATOM 833 N N . LYS A 1 106 ? 37.033 27.451 35.533 1.00 19.21 103 LYS A N 1
ATOM 834 C CA . LYS A 1 106 ? 37.986 27.741 34.461 1.00 21.37 103 LYS A CA 1
ATOM 835 C C . LYS A 1 106 ? 38.936 28.870 34.828 1.00 21.86 103 LYS A C 1
ATOM 836 O O . LYS A 1 106 ? 40.152 28.785 34.555 1.00 20.94 103 LYS A O 1
ATOM 842 N N . GLN A 1 107 ? 38.413 29.934 35.458 1.00 21.46 104 GLN A N 1
ATOM 843 C CA . GLN A 1 107 ? 39.274 31.019 35.932 1.00 23.14 104 GLN A CA 1
ATOM 844 C C . GLN A 1 107 ? 40.290 30.516 36.964 1.00 23.18 104 GLN A C 1
ATOM 845 O O . GLN A 1 107 ? 41.458 30.922 36.940 1.00 23.39 104 GLN A O 1
ATOM 851 N N . ASP A 1 108 ? 39.870 29.599 37.826 1.00 21.50 105 ASP A N 1
ATOM 852 C CA . ASP A 1 108 ? 40.807 29.030 38.807 1.00 24.45 105 ASP A CA 1
ATOM 853 C C . ASP A 1 108 ? 41.910 28.246 38.096 1.00 23.07 105 ASP A C 1
ATOM 854 O O . ASP A 1 108 ? 43.097 28.439 38.372 1.00 24.14 105 ASP A O 1
ATOM 859 N N . LEU A 1 109 ? 41.534 27.408 37.125 1.00 21.51 106 LEU A N 1
ATOM 860 C CA . LEU A 1 109 ? 42.525 26.628 36.369 1.00 21.28 106 LEU A CA 1
ATOM 861 C C . LEU A 1 109 ? 43.564 27.546 35.734 1.00 24.77 106 LEU A C 1
ATOM 862 O O . LEU A 1 109 ? 44.780 27.343 35.874 1.00 25.88 106 LEU A O 1
ATOM 867 N N . ASP A 1 110 ? 43.107 28.588 35.050 1.00 22.54 107 ASP A N 1
ATOM 868 C CA . ASP A 1 110 ? 44.057 29.444 34.360 1.00 25.57 107 ASP A CA 1
ATOM 869 C C . ASP A 1 110 ? 44.880 30.307 35.298 1.00 25.84 107 ASP A C 1
ATOM 870 O O . ASP A 1 110 ? 45.975 30.731 34.914 1.00 30.46 107 ASP A O 1
ATOM 875 N N . SER A 1 111 ? 44.390 30.555 36.520 1.00 24.93 108 SER A N 1
ATOM 876 C CA . SER A 1 111 ? 45.182 31.287 37.506 1.00 27.68 108 SER A CA 1
ATOM 877 C C . SER A 1 111 ? 46.279 30.438 38.126 1.00 26.56 108 SER A C 1
ATOM 878 O O . SER A 1 111 ? 47.243 31.015 38.661 1.00 30.72 108 SER A O 1
ATOM 881 N N . LYS A 1 112 ? 46.158 29.100 38.058 1.00 28.00 109 LYS A N 1
ATOM 882 C CA A LYS A 1 112 ? 47.015 28.186 38.807 0.50 29.43 109 LYS A CA 1
ATOM 883 C CA B LYS A 1 112 ? 47.052 28.222 38.796 0.50 29.47 109 LYS A CA 1
ATOM 884 C C . LYS A 1 112 ? 48.009 27.410 37.958 1.00 31.60 109 LYS A C 1
ATOM 885 O O . LYS A 1 112 ? 49.047 26.991 38.486 1.00 35.61 109 LYS A O 1
ATOM 896 N N . LEU A 1 113 ? 47.725 27.204 36.688 1.00 26.86 110 LEU A N 1
ATOM 897 C CA . LEU A 1 113 ? 48.432 26.181 35.936 1.00 30.14 110 LEU A CA 1
ATOM 898 C C . LEU A 1 113 ? 48.555 26.586 34.473 1.00 29.52 110 LEU A C 1
ATOM 899 O O . LEU A 1 113 ? 47.596 27.068 33.866 1.00 29.76 110 LEU A O 1
ATOM 904 N N . THR A 1 114 ? 49.752 26.390 33.937 1.00 29.50 111 THR A N 1
ATOM 905 C CA . THR A 1 114 ? 49.972 26.392 32.499 1.00 27.91 111 THR A CA 1
ATOM 906 C C . THR A 1 114 ? 50.678 25.101 32.095 1.00 32.29 111 THR A C 1
ATOM 907 O O . THR A 1 114 ? 51.124 24.316 32.927 1.00 34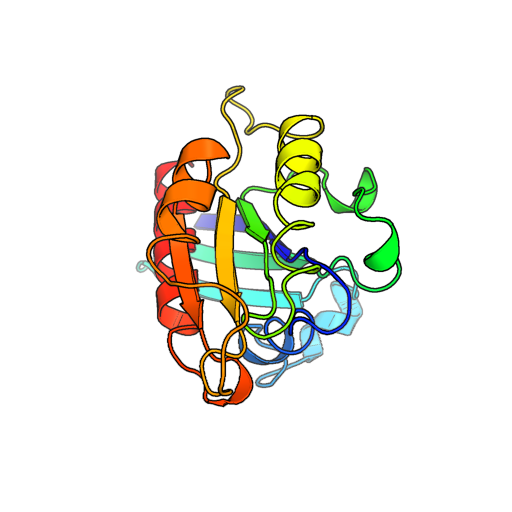.82 111 THR A O 1
ATOM 911 N N . LEU A 1 115 ? 50.752 24.863 30.786 1.00 26.48 112 LEU A N 1
ATOM 912 C CA . LEU A 1 115 ? 51.657 23.857 30.281 1.00 31.05 112 LEU A CA 1
ATOM 913 C C . LEU A 1 115 ? 53.107 24.298 30.499 1.00 33.37 112 LEU A C 1
ATOM 914 O O . LEU A 1 115 ? 53.376 25.470 30.764 1.00 34.61 112 LEU A O 1
ATOM 919 N N . PRO A 1 116 ? 54.059 23.370 30.384 1.00 37.59 113 PRO A N 1
ATOM 920 C CA . PRO A 1 116 ? 55.485 23.751 30.470 1.00 39.57 113 PRO A CA 1
ATOM 921 C C . PRO A 1 116 ? 55.879 24.920 29.584 1.00 41.25 113 PRO A C 1
ATOM 922 O O . PRO A 1 116 ? 56.739 25.725 29.981 1.00 42.42 113 PRO A O 1
ATOM 926 N N . ASN A 1 117 ? 55.292 25.047 28.396 1.00 36.67 114 ASN A N 1
ATOM 927 C CA . ASN A 1 117 ? 55.629 26.137 27.491 1.00 36.47 114 ASN A CA 1
ATOM 928 C C . ASN A 1 117 ? 54.959 27.456 27.852 1.00 35.30 114 ASN A C 1
ATOM 929 O O . ASN A 1 117 ? 55.147 28.440 27.128 1.00 38.77 114 ASN A O 1
ATOM 934 N N . GLY A 1 118 ? 54.192 27.508 28.947 1.00 34.00 115 GLY A N 1
ATOM 935 C CA . GLY A 1 118 ? 53.561 28.739 29.372 1.00 33.12 115 GLY A CA 1
ATOM 936 C C . GLY A 1 118 ? 52.180 28.959 28.808 1.00 34.85 115 GLY A C 1
ATOM 937 O O . GLY A 1 118 ? 51.508 29.904 29.227 1.00 37.76 115 GLY A O 1
ATOM 938 N N . GLU A 1 119 ? 51.729 28.100 27.878 1.00 34.27 116 GLU A N 1
ATOM 939 C CA . GLU A 1 119 ? 50.406 28.246 27.291 1.00 34.56 116 GLU A CA 1
ATOM 940 C C . GLU A 1 119 ? 49.327 27.609 28.174 1.00 34.44 116 GLU A C 1
ATOM 941 O O . GLU A 1 119 ? 49.614 26.794 29.060 1.00 28.56 116 GLU A O 1
ATOM 947 N N . PRO A 1 120 ? 48.073 28.008 27.979 1.00 38.18 117 PRO A N 1
ATOM 948 C CA . PRO A 1 120 ? 46.992 27.476 28.812 1.00 36.81 117 PRO A CA 1
ATOM 949 C C . PRO A 1 120 ? 46.823 25.978 28.617 1.00 28.86 117 PRO A C 1
ATOM 950 O O . PRO A 1 120 ? 47.054 25.421 27.554 1.00 29.92 117 PRO A O 1
ATOM 954 N N . VAL A 1 121 ? 46.425 25.325 29.676 1.00 26.07 118 VAL A N 1
ATOM 955 C CA . VAL A 1 121 ? 46.093 23.909 29.626 1.00 25.75 118 VAL A CA 1
ATOM 956 C C . VAL A 1 121 ? 44.794 23.734 28.826 1.00 24.10 118 VAL A C 1
ATOM 957 O O . VAL A 1 121 ? 43.856 24.509 29.026 1.00 25.76 118 VAL A O 1
ATOM 961 N N . PRO A 1 122 ? 44.659 22.747 27.933 1.00 23.66 119 PRO A N 1
ATOM 962 C CA . PRO A 1 122 ? 43.338 22.510 27.313 1.00 22.34 119 PRO A CA 1
ATOM 963 C C . PRO A 1 122 ? 42.250 22.228 28.344 1.00 24.66 119 PRO A C 1
ATOM 964 O O . PRO A 1 122 ? 42.460 21.531 29.342 1.00 21.80 119 PRO A O 1
ATOM 968 N N . ALA A 1 123 ? 41.047 22.743 28.074 1.00 21.23 120 ALA A N 1
ATOM 969 C CA . ALA A 1 123 ? 39.908 22.635 28.970 1.00 18.95 120 ALA A CA 1
ATOM 970 C C . ALA A 1 123 ? 38.680 22.269 28.152 1.00 18.83 120 ALA A C 1
ATOM 971 O O . ALA A 1 123 ? 38.317 22.999 27.203 1.00 22.15 120 ALA A O 1
ATOM 973 N N . LEU A 1 124 ? 38.110 21.090 28.443 1.00 17.39 121 LEU A N 1
ATOM 974 C CA . LEU A 1 124 ? 36.957 20.538 27.734 1.00 18.63 121 LEU A CA 1
ATOM 975 C C . LEU A 1 124 ? 35.748 20.676 28.646 1.00 17.40 121 LEU A C 1
ATOM 976 O O . LEU A 1 124 ? 35.769 20.187 29.784 1.00 17.20 121 LEU A O 1
ATOM 981 N N . LEU A 1 125 ? 34.750 21.429 28.219 1.00 18.17 122 LEU A N 1
ATOM 982 C CA . LEU A 1 125 ? 33.527 21.640 28.981 1.00 18.07 122 LEU A CA 1
ATOM 983 C C . LEU A 1 125 ? 32.505 20.554 28.621 1.00 16.59 122 LEU A C 1
ATOM 984 O O . LEU A 1 125 ? 32.162 20.416 27.444 1.00 17.34 122 LEU A O 1
ATOM 989 N N . LEU A 1 126 ? 32.068 19.764 29.613 1.00 17.32 123 LEU A N 1
ATOM 990 C CA . LEU A 1 126 ? 31.087 18.710 29.387 1.00 17.91 123 LEU A CA 1
ATOM 991 C C . LEU A 1 126 ? 29.739 19.118 29.981 1.00 17.11 123 LEU A C 1
ATOM 992 O O . LEU A 1 126 ? 29.616 19.292 31.209 1.00 17.92 123 LEU A O 1
ATOM 997 N N . ALA A 1 127 ? 28.749 19.255 29.110 1.00 19.58 124 ALA A N 1
ATOM 998 C CA . ALA A 1 127 ? 27.361 19.531 29.492 1.00 18.14 124 ALA A CA 1
ATOM 999 C C . ALA A 1 127 ? 26.741 18.170 29.757 1.00 20.01 124 ALA A C 1
ATOM 1000 O O . ALA A 1 127 ? 26.149 17.539 28.857 1.00 22.13 124 ALA A O 1
ATOM 1002 N N . ASN A 1 128 ? 26.881 17.728 31.000 1.00 19.37 125 ASN A N 1
ATOM 1003 C CA . ASN A 1 128 ? 26.501 16.357 31.350 1.00 20.86 125 ASN A CA 1
ATOM 1004 C C . ASN A 1 128 ? 25.030 16.279 31.755 1.00 20.16 125 ASN A C 1
ATOM 1005 O O . ASN A 1 128 ? 24.375 17.291 32.010 1.00 20.91 125 ASN A O 1
ATOM 1010 N N . LYS A 1 129 ? 24.532 15.036 31.852 1.00 20.36 126 LYS A N 1
ATOM 1011 C CA . LYS A 1 129 ? 23.115 14.722 32.107 1.00 21.53 126 LYS A CA 1
ATOM 1012 C C . LYS A 1 129 ? 22.217 15.183 30.960 1.00 24.39 126 LYS A C 1
ATOM 1013 O O . LYS A 1 129 ? 21.063 15.567 31.179 1.00 26.15 126 LYS A O 1
ATOM 1019 N N . SER A 1 130 ? 22.754 15.158 29.724 1.00 23.56 127 SER A N 1
ATOM 1020 C CA . SER A 1 130 ? 21.999 15.585 28.550 1.00 24.84 127 SER A CA 1
ATOM 1021 C C . SER A 1 130 ? 20.731 14.775 28.344 1.00 25.94 127 SER A C 1
ATOM 1022 O O . SER A 1 130 ? 19.828 15.247 27.650 1.00 28.46 127 SER A O 1
ATOM 1025 N N . ASP A 1 131 ? 20.662 13.569 28.927 1.00 25.97 128 ASP A N 1
ATOM 1026 C CA . ASP A 1 131 ? 19.484 12.710 28.847 1.00 27.05 128 ASP A CA 1
ATOM 1027 C C . ASP A 1 131 ? 18.293 13.253 29.632 1.00 28.13 128 ASP A C 1
ATOM 1028 O O . ASP A 1 131 ? 17.174 12.785 29.423 1.00 31.31 128 ASP A O 1
ATOM 1033 N N . LEU A 1 132 ? 18.511 14.185 30.555 1.00 28.31 129 LEU A N 1
ATOM 1034 C CA . LEU A 1 132 ? 17.420 14.746 31.333 1.00 28.77 129 LEU A CA 1
ATOM 1035 C C . LEU A 1 132 ? 16.731 15.891 30.600 1.00 32.30 129 LEU A C 1
ATOM 1036 O O . LEU A 1 132 ? 17.255 16.461 29.650 1.00 32.43 129 LEU A O 1
ATOM 1041 N N . SER A 1 133 ? 15.518 16.210 31.050 1.00 36.47 130 SER A N 1
ATOM 1042 C CA . SER A 1 133 ? 14.726 17.261 30.435 1.00 43.76 130 SER A CA 1
ATOM 1043 C C . SER A 1 133 ? 13.814 17.837 31.507 1.00 47.94 130 SER A C 1
ATOM 1044 O O . SER A 1 133 ? 13.303 17.079 32.338 1.00 46.26 130 SER A O 1
ATOM 1047 N N . PRO A 1 134 ? 13.612 19.172 31.538 1.00 46.63 131 PRO A N 1
ATOM 1048 C CA . PRO A 1 134 ? 14.199 20.146 30.606 1.00 44.96 131 PRO A CA 1
ATOM 1049 C C . PRO A 1 134 ? 15.596 20.584 31.053 1.00 38.42 131 PRO A C 1
ATOM 1050 O O . PRO A 1 134 ? 15.959 20.450 32.219 1.00 38.46 131 PRO A O 1
ATOM 1054 N N . TRP A 1 135 ? 16.360 21.149 30.137 1.00 33.88 132 TRP A N 1
ATOM 1055 C CA . TRP A 1 135 ? 17.620 21.751 30.532 1.00 29.58 132 TRP A CA 1
ATOM 1056 C C . TRP A 1 135 ? 17.394 23.162 31.073 1.00 31.89 132 TRP A C 1
ATOM 1057 O O . TRP A 1 135 ? 16.376 23.808 30.799 1.00 33.81 132 TRP A O 1
ATOM 1068 N N . ALA A 1 136 ? 18.362 23.637 31.850 1.00 30.00 133 ALA A N 1
ATOM 1069 C CA . ALA A 1 136 ? 18.317 24.972 32.422 1.00 29.93 133 ALA A CA 1
ATOM 1070 C C . ALA A 1 136 ? 19.102 25.978 31.600 1.00 30.38 133 ALA A C 1
ATOM 1071 O O . ALA A 1 136 ? 19.101 27.165 31.934 1.00 33.99 133 ALA A O 1
ATOM 1073 N N . VAL A 1 137 ? 19.782 25.519 30.543 1.00 29.65 134 VAL A N 1
ATOM 1074 C CA . VAL A 1 137 ? 20.533 26.362 29.625 1.00 31.05 134 VAL A CA 1
ATOM 1075 C C . VAL A 1 137 ? 20.248 25.859 28.215 1.00 28.81 134 VAL A C 1
ATOM 1076 O O . VAL A 1 137 ? 19.839 24.707 28.007 1.00 31.82 134 VAL A O 1
ATOM 1080 N N . SER A 1 138 ? 20.489 26.725 27.228 1.00 29.96 135 SER A N 1
ATOM 1081 C CA . SER A 1 138 ? 20.370 26.340 25.832 1.00 27.27 135 SER A CA 1
ATOM 1082 C C . SER A 1 138 ? 21.739 26.058 25.224 1.00 27.90 135 SER A C 1
ATOM 1083 O O . SER A 1 138 ? 22.764 26.511 25.724 1.00 26.63 135 SER A O 1
ATOM 1086 N N . ARG A 1 139 ? 21.739 25.362 24.079 1.00 28.27 136 ARG A N 1
ATOM 1087 C CA . ARG A 1 139 ? 23.015 25.049 23.440 1.00 26.90 136 ARG A CA 1
ATOM 1088 C C . ARG A 1 139 ? 23.714 26.313 22.957 1.00 26.96 136 ARG A C 1
ATOM 1089 O O . ARG A 1 139 ? 24.941 26.418 23.041 1.00 29.16 136 ARG A O 1
ATOM 1097 N N . ASP A 1 140 ? 22.953 27.273 22.427 1.00 29.59 137 ASP A N 1
ATOM 1098 C CA . ASP A 1 140 ? 23.578 28.527 22.009 1.00 36.00 137 ASP A CA 1
ATOM 1099 C C . ASP A 1 140 ? 24.213 29.243 23.193 1.00 32.04 137 ASP A C 1
ATOM 1100 O O . ASP A 1 140 ? 25.313 29.793 23.076 1.00 29.71 137 ASP A O 1
ATOM 1105 N N . GLN A 1 141 ? 23.447 29.207 24.272 1.00 29.00 138 GLN A N 1
ATOM 1106 C CA A GLN A 1 141 ? 24.137 29.776 25.574 0.66 27.71 138 GLN A CA 1
ATOM 1107 C CA B GLN A 1 141 ? 24.076 29.682 25.493 0.34 27.65 138 GLN A CA 1
ATOM 1108 C C . GLN A 1 141 ? 25.489 29.020 25.956 1.00 23.08 138 GLN A C 1
ATOM 1109 O O . GLN A 1 141 ? 26.513 29.614 26.364 1.00 24.88 138 GLN A O 1
ATOM 1120 N N . ILE A 1 142 ? 25.455 27.714 25.840 1.00 23.59 139 ILE A N 1
ATOM 1121 C CA . ILE A 1 142 ? 26.685 26.994 26.168 1.00 23.80 139 ILE A CA 1
ATOM 1122 C C . ILE A 1 142 ? 27.819 27.386 25.237 1.00 22.80 139 ILE A C 1
ATOM 1123 O O . ILE A 1 142 ? 28.962 27.588 25.673 1.00 22.82 139 ILE A O 1
ATOM 1128 N N . ASP A 1 143 ? 27.541 27.445 23.949 1.00 23.33 140 ASP A N 1
ATOM 1129 C CA . ASP A 1 143 ? 28.594 27.790 22.995 1.00 22.55 140 ASP A CA 1
ATOM 1130 C C . ASP A 1 143 ? 29.141 29.182 23.236 1.00 22.91 140 ASP A C 1
ATOM 1131 O O . ASP A 1 143 ? 30.355 29.386 23.181 1.00 24.68 140 ASP A O 1
ATOM 1136 N N . ARG A 1 144 ? 28.273 30.173 23.451 1.00 23.08 141 ARG A N 1
ATOM 1137 C CA . ARG A 1 144 ? 28.774 31.521 23.733 1.00 23.68 141 ARG A CA 1
ATOM 1138 C C . ARG A 1 144 ? 29.614 31.532 25.008 1.00 25.35 141 ARG A C 1
ATOM 1139 O O . ARG A 1 144 ? 30.665 32.182 25.063 1.00 26.57 141 ARG A O 1
ATOM 1147 N N . PHE A 1 145 ? 29.168 30.795 26.021 1.00 21.73 142 PHE A N 1
ATOM 1148 C CA . PHE A 1 145 ? 29.906 30.721 27.277 1.00 23.10 142 PHE A CA 1
ATOM 1149 C C . PHE A 1 145 ? 31.255 30.045 27.080 1.00 24.99 142 PHE A C 1
ATOM 1150 O O . PHE A 1 145 ? 32.279 30.503 27.600 1.00 23.93 142 PHE A O 1
ATOM 1158 N N . SER A 1 146 ? 31.291 28.956 26.297 1.00 22.21 143 SER A N 1
ATOM 1159 C CA . SER A 1 146 ? 32.550 28.268 26.093 1.00 22.24 143 SER A CA 1
ATOM 1160 C C . SER A 1 146 ? 33.552 29.198 25.416 1.00 24.94 143 SER A C 1
ATOM 1161 O O . SER A 1 146 ? 34.732 29.246 25.802 1.00 25.03 143 SER A O 1
ATOM 1164 N N . LYS A 1 147 ? 33.120 29.918 24.384 1.00 22.75 144 LYS A N 1
ATOM 1165 C CA . LYS A 1 147 ? 34.008 30.852 23.700 1.00 25.04 144 LYS A CA 1
ATOM 1166 C C . LYS A 1 147 ? 34.413 32.016 24.599 1.00 28.07 144 LYS A C 1
ATOM 1167 O O . LYS A 1 147 ? 35.591 32.390 24.625 1.00 27.60 144 LYS A O 1
ATOM 1173 N N . GLU A 1 148 ? 33.462 32.607 25.334 1.00 24.41 145 GLU A N 1
ATOM 1174 C CA . GLU A 1 148 ? 33.811 33.784 26.126 1.00 30.45 145 GLU A CA 1
ATOM 1175 C C . GLU A 1 148 ? 34.812 33.419 27.223 1.00 26.70 145 GLU A C 1
ATOM 1176 O O . GLU A 1 148 ? 35.663 34.247 27.575 1.00 29.09 145 GLU A O 1
ATOM 1182 N N . ASN A 1 149 ? 34.780 32.187 27.701 1.00 22.95 146 ASN A N 1
ATOM 1183 C CA . ASN A 1 149 ? 35.640 31.775 28.807 1.00 22.38 146 ASN A CA 1
ATOM 1184 C C . ASN A 1 149 ? 36.886 31.020 28.371 1.00 24.17 146 ASN A C 1
ATOM 1185 O O . ASN A 1 149 ? 37.587 30.453 29.223 1.00 26.46 146 ASN A O 1
ATOM 1190 N N . GLY A 1 150 ? 37.148 30.939 27.066 1.00 24.85 147 GLY A N 1
ATOM 1191 C CA . GLY A 1 150 ? 38.413 30.390 26.631 1.00 23.09 147 GLY A CA 1
ATOM 1192 C C . GLY A 1 150 ? 38.550 28.895 26.717 1.00 21.40 147 GLY A C 1
ATOM 1193 O O . GLY A 1 150 ? 39.668 28.398 26.798 1.00 23.60 147 GLY A O 1
ATOM 1194 N N . PHE A 1 151 ? 37.442 28.159 26.690 1.00 21.85 148 PHE A N 1
ATOM 1195 C CA . PHE A 1 151 ? 37.534 26.708 26.666 1.00 20.74 148 PHE A CA 1
ATOM 1196 C C . PHE A 1 151 ? 38.037 26.229 25.317 1.00 20.94 148 PHE A C 1
ATOM 1197 O O . PHE A 1 151 ? 37.832 26.886 24.280 1.00 24.13 148 PHE A O 1
ATOM 1205 N N . THR A 1 152 ? 38.709 25.065 25.325 1.00 20.55 149 THR A N 1
ATOM 1206 C CA . THR A 1 152 ? 39.122 24.471 24.058 1.00 21.47 149 THR A CA 1
ATOM 1207 C C . THR A 1 152 ? 37.904 24.048 23.283 1.00 20.34 149 THR A C 1
ATOM 1208 O O . THR A 1 152 ? 37.867 24.205 22.057 1.00 20.29 149 THR A O 1
ATOM 1212 N N . GLY A 1 153 ? 36.889 23.542 23.947 1.00 20.57 150 GLY A N 1
ATOM 1213 C CA . GLY A 1 153 ? 35.625 23.235 23.293 1.00 20.56 150 GLY A CA 1
ATOM 1214 C C . GLY A 1 153 ? 34.662 22.696 24.314 1.00 20.12 150 GLY A C 1
ATOM 1215 O O . GLY A 1 153 ? 34.986 22.600 25.515 1.00 19.28 150 GLY A O 1
ATOM 1216 N N . TRP A 1 154 ? 33.499 22.270 23.827 1.00 19.60 151 TRP A N 1
ATOM 1217 C CA . TRP A 1 154 ? 32.439 21.753 24.677 1.00 19.46 151 TRP A CA 1
ATOM 1218 C C . TRP A 1 154 ? 31.635 20.713 23.910 1.00 17.55 151 TRP A C 1
ATOM 1219 O O . TRP A 1 154 ? 31.577 20.751 22.665 1.00 19.93 151 TRP A O 1
ATOM 1230 N N . THR A 1 155 ? 31.025 19.788 24.675 1.00 17.87 152 THR A N 1
ATOM 1231 C CA . THR A 1 155 ? 30.042 18.891 24.102 1.00 19.08 152 THR A CA 1
ATOM 1232 C C . THR A 1 155 ? 29.079 18.429 25.169 1.00 19.47 152 THR A C 1
ATOM 1233 O O . THR A 1 155 ? 29.356 18.490 26.363 1.00 20.04 152 THR A O 1
ATOM 1237 N N . GLU A 1 156 ? 27.918 17.980 24.726 1.00 23.04 153 GLU A N 1
ATOM 1238 C CA . GLU A 1 156 ? 26.957 17.373 25.626 1.00 23.46 153 GLU A CA 1
ATOM 1239 C C . GLU A 1 156 ? 27.329 15.919 25.821 1.00 23.05 153 GLU A C 1
ATOM 1240 O O . GLU A 1 156 ? 27.866 15.272 24.925 1.00 24.31 153 GLU A O 1
ATOM 1246 N N . THR A 1 157 ? 27.078 15.412 27.036 1.00 20.99 154 THR A N 1
ATOM 1247 C CA . THR A 1 157 ? 27.389 14.024 27.350 1.00 21.50 154 THR A CA 1
ATOM 1248 C C . THR A 1 157 ? 26.306 13.492 28.275 1.00 21.61 154 THR A C 1
ATOM 1249 O O . THR A 1 157 ? 25.561 14.265 28.902 1.00 21.34 154 THR A O 1
ATOM 1253 N N . SER A 1 158 ? 26.145 12.167 28.262 1.00 20.76 155 SER A N 1
ATOM 1254 C CA . SER A 1 158 ? 25.389 11.485 29.304 1.00 21.36 155 SER A CA 1
ATOM 1255 C C . SER A 1 158 ? 26.274 10.377 29.842 1.00 22.73 155 SER A C 1
ATOM 1256 O O . SER A 1 158 ? 26.442 9.342 29.188 1.00 24.32 155 SER A O 1
ATOM 1259 N N . VAL A 1 159 ? 26.812 10.540 31.076 1.00 21.93 156 VAL A N 1
ATOM 1260 C CA . VAL A 1 159 ? 27.554 9.427 31.650 1.00 22.32 156 VAL A CA 1
ATOM 1261 C C . VAL A 1 159 ? 26.610 8.258 31.871 1.00 23.89 156 VAL A C 1
ATOM 1262 O O . VAL A 1 159 ? 26.962 7.088 31.644 1.00 26.82 156 VAL A O 1
ATOM 1266 N N . LYS A 1 160 ? 25.365 8.562 32.262 1.00 23.51 157 LYS A N 1
ATOM 1267 C CA . LYS A 1 160 ? 24.372 7.521 32.527 1.00 28.35 157 LYS A CA 1
ATOM 1268 C C . LYS A 1 160 ? 24.123 6.633 31.315 1.00 30.88 157 LYS A C 1
ATOM 1269 O O . LYS A 1 160 ? 24.071 5.404 31.446 1.00 33.10 157 LYS A O 1
ATOM 1275 N N . GLU A 1 161 ? 23.947 7.229 30.138 1.00 28.00 158 GLU A N 1
ATOM 1276 C CA . GLU A 1 161 ? 23.679 6.463 28.920 1.00 30.67 158 GLU A CA 1
ATOM 1277 C C . GLU A 1 161 ? 24.942 6.205 28.112 1.00 30.22 158 GLU A C 1
ATOM 1278 O O . GLU A 1 161 ? 24.853 5.671 26.991 1.00 33.59 158 GLU A O 1
ATOM 1284 N N . ASN A 1 162 ? 26.099 6.602 28.630 1.00 30.24 159 ASN A N 1
ATOM 1285 C CA . ASN A 1 162 ? 27.385 6.453 27.953 1.00 31.89 159 ASN A CA 1
ATOM 1286 C C . ASN A 1 162 ? 27.373 7.127 26.585 1.00 33.12 159 ASN A C 1
ATOM 1287 O O . ASN A 1 162 ? 27.903 6.588 25.607 1.00 41.83 159 ASN A O 1
ATOM 1292 N N . LYS A 1 163 ? 26.758 8.301 26.510 1.00 25.16 160 LYS A N 1
ATOM 1293 C CA . LYS A 1 163 ? 26.672 9.093 25.283 1.00 24.99 160 LYS A CA 1
ATOM 1294 C C . LYS A 1 163 ? 27.826 10.097 25.240 1.00 23.87 160 LYS A C 1
ATOM 1295 O O . LYS A 1 163 ? 27.930 10.978 26.098 1.00 23.14 160 LYS A O 1
ATOM 1301 N N . ASN A 1 164 ? 28.615 10.025 24.161 1.00 24.05 161 ASN A N 1
ATOM 1302 C CA A ASN A 1 164 ? 29.717 10.937 23.851 0.61 24.54 161 ASN A CA 1
ATOM 1303 C CA B ASN A 1 164 ? 29.709 10.929 23.867 0.39 24.49 161 ASN A CA 1
ATOM 1304 C C . ASN A 1 164 ? 30.897 10.849 24.815 1.00 23.61 161 ASN A C 1
ATOM 1305 O O . ASN A 1 164 ? 31.826 11.621 24.659 1.00 22.56 161 ASN A O 1
ATOM 1314 N N . ILE A 1 165 ? 30.904 9.939 25.795 1.00 22.59 162 ILE A N 1
ATOM 1315 C CA . ILE A 1 165 ? 31.966 9.938 26.793 1.00 22.83 162 ILE A CA 1
ATOM 1316 C C . ILE A 1 165 ? 33.289 9.534 26.171 1.00 21.00 162 ILE A C 1
ATOM 1317 O O . ILE A 1 165 ? 34.295 10.250 26.257 1.00 20.85 162 ILE A O 1
ATOM 1322 N N . ASN A 1 166 ? 33.305 8.363 25.531 1.00 22.07 163 ASN A N 1
ATOM 1323 C CA . ASN A 1 166 ? 34.569 7.871 24.998 1.00 20.18 163 ASN A CA 1
ATOM 1324 C C . ASN A 1 166 ? 35.104 8.794 23.904 1.00 20.10 163 ASN A C 1
ATOM 1325 O O . ASN A 1 166 ? 36.320 9.020 23.807 1.00 20.07 163 ASN A O 1
ATOM 1330 N N . GLU A 1 167 ? 34.218 9.331 23.076 1.00 20.35 164 GLU A N 1
ATOM 1331 C CA . GLU A 1 167 ? 34.690 10.151 21.966 1.00 19.97 164 GLU A CA 1
ATOM 1332 C C . GLU A 1 167 ? 35.168 11.524 22.448 1.00 20.55 164 GLU A C 1
ATOM 1333 O O . GLU A 1 167 ? 36.166 12.037 21.929 1.00 21.63 164 GLU A O 1
ATOM 1339 N N . ALA A 1 168 ? 34.479 12.113 23.411 1.00 21.32 165 ALA A N 1
ATOM 1340 C CA . ALA A 1 168 ? 34.971 13.367 23.979 1.00 21.20 165 ALA A CA 1
ATOM 1341 C C . ALA A 1 168 ? 36.349 13.167 24.597 1.00 20.57 165 ALA A C 1
ATOM 1342 O O . ALA A 1 168 ? 37.268 13.977 24.359 1.00 21.75 165 ALA A O 1
ATOM 1344 N N . MET A 1 169 ? 36.524 12.090 25.398 1.00 18.74 166 MET A N 1
ATOM 1345 C CA . MET A 1 169 ? 37.857 11.853 25.952 1.00 20.54 166 MET A CA 1
ATOM 1346 C C . MET A 1 169 ? 38.889 11.562 24.875 1.00 19.84 166 MET A C 1
ATOM 1347 O O . MET A 1 169 ? 40.055 11.979 25.010 1.00 20.99 166 MET A O 1
ATOM 1352 N N . ARG A 1 170 ? 38.503 10.843 23.814 1.00 18.85 167 ARG A N 1
ATOM 1353 C CA . ARG A 1 170 ? 39.453 10.512 22.772 1.00 19.45 167 ARG A CA 1
ATOM 1354 C C . ARG A 1 170 ? 40.001 11.774 22.107 1.00 22.03 167 ARG A C 1
ATOM 1355 O O . ARG A 1 170 ? 41.204 11.891 21.876 1.00 20.50 167 ARG A O 1
ATOM 1363 N N . VAL A 1 171 ? 39.125 12.750 21.814 1.00 21.28 168 VAL A N 1
ATOM 1364 C CA . VAL A 1 171 ? 39.645 13.952 21.147 1.00 23.33 168 VAL A CA 1
ATOM 1365 C C . VAL A 1 171 ? 40.508 14.766 22.100 1.00 20.08 168 VAL A C 1
ATOM 1366 O O . VAL A 1 171 ? 41.466 15.423 21.667 1.00 21.66 168 VAL A O 1
ATOM 1370 N N . LEU A 1 172 ? 40.231 14.703 23.398 1.00 20.37 169 LEU A N 1
ATOM 1371 C CA . LEU A 1 172 ? 41.119 15.343 24.365 1.00 20.12 169 LEU A CA 1
ATOM 1372 C C . LEU A 1 172 ? 42.487 14.661 24.413 1.00 22.44 169 LEU A C 1
ATOM 1373 O O . LEU A 1 172 ? 43.513 15.347 24.478 1.00 24.27 169 LEU A O 1
ATOM 1378 N N . ILE A 1 173 ? 42.528 13.320 24.384 1.00 21.27 170 ILE A N 1
ATOM 1379 C CA . ILE A 1 173 ? 43.822 12.624 24.321 1.00 21.89 170 ILE A CA 1
ATOM 1380 C C . ILE A 1 173 ? 44.602 13.046 23.102 1.00 24.73 170 ILE A C 1
ATOM 1381 O O . ILE A 1 173 ? 45.823 13.268 23.171 1.00 25.32 170 ILE A O 1
ATOM 1386 N N . GLU A 1 174 ? 43.931 13.122 21.955 1.00 23.83 171 GLU A N 1
ATOM 1387 C CA . GLU A 1 174 ? 44.652 13.474 20.746 1.00 26.99 171 GLU A CA 1
ATOM 1388 C C . GLU A 1 174 ? 45.205 14.881 20.841 1.00 24.84 171 GLU A C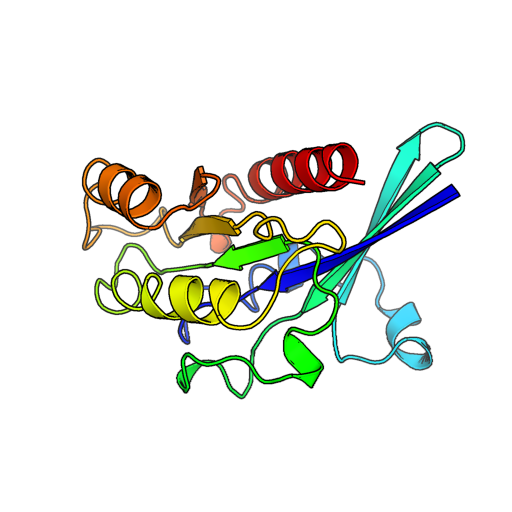 1
ATOM 1389 O O . GLU A 1 174 ? 46.326 15.140 20.375 1.00 27.34 171 GLU A O 1
ATOM 1395 N N . LYS A 1 175 ? 44.489 15.771 21.526 1.00 24.16 172 LYS A N 1
ATOM 1396 C CA . LYS A 1 175 ? 45.018 17.127 21.712 1.00 25.57 172 LYS A CA 1
ATOM 1397 C C . LYS A 1 175 ? 46.214 17.134 22.662 1.00 26.63 172 LYS A C 1
ATOM 1398 O O . LYS A 1 175 ? 47.176 17.883 22.457 1.00 26.68 172 LYS A O 1
ATOM 1404 N N . MET A 1 176 ? 46.144 16.362 23.742 1.00 24.80 173 MET A N 1
ATOM 1405 C CA . MET A 1 176 ? 47.280 16.295 24.663 1.00 24.71 173 MET A CA 1
ATOM 1406 C C . MET A 1 176 ? 48.504 15.708 23.974 1.00 25.06 173 MET A C 1
ATOM 1407 O O . MET A 1 176 ? 49.632 16.143 24.223 1.00 27.02 173 MET A O 1
ATOM 1412 N N . MET A 1 177 ? 48.300 14.733 23.075 1.00 24.44 174 MET A N 1
ATOM 1413 C CA . MET A 1 177 ? 49.429 14.214 22.299 1.00 28.27 174 MET A CA 1
ATOM 1414 C C . MET A 1 177 ? 50.014 15.283 21.376 1.00 31.59 174 MET A C 1
ATOM 1415 O O . MET A 1 177 ? 51.240 15.424 21.265 1.00 32.36 174 MET A O 1
ATOM 1420 N N . ARG A 1 178 ? 49.154 16.069 20.734 1.00 28.14 175 ARG A N 1
ATOM 1421 C CA . ARG A 1 178 ? 49.624 17.141 19.867 1.00 31.76 175 ARG A CA 1
ATOM 1422 C C . ARG A 1 178 ? 50.401 18.181 20.659 1.00 32.36 175 ARG A C 1
ATOM 1423 O O . ARG A 1 178 ? 51.388 18.737 20.177 1.00 35.63 175 ARG A O 1
ATOM 1431 N N . ASN A 1 179 ? 49.974 18.455 21.887 1.00 32.49 176 ASN A N 1
ATOM 1432 C CA . ASN A 1 179 ? 50.669 19.441 22.701 1.00 32.13 176 ASN A CA 1
ATOM 1433 C C . ASN A 1 179 ? 51.949 18.904 23.324 1.00 37.62 176 ASN A C 1
ATOM 1434 O O . ASN A 1 179 ? 52.667 19.685 23.953 1.00 38.21 176 ASN A O 1
ATOM 1439 N N . SER A 1 180 ? 52.231 17.607 23.196 1.00 39.18 177 SER A N 1
ATOM 1440 C CA . SER A 1 180 ? 53.419 16.982 23.792 1.00 48.26 177 SER A CA 1
ATOM 1441 C C . SER A 1 180 ? 54.701 17.309 23.027 1.00 54.10 177 SER A C 1
ATOM 1442 O O . SER A 1 180 ? 54.702 17.339 21.794 1.00 57.85 177 SER A O 1
#

B-factor: mean 29.38, std 10.59, range [16.59, 81.35]

Nearest PDB structures (foldseek):
  6hh2-assembly1_A  TM=1.006E+00  e=6.903E-37  Homo sapiens
  8fo8-assembly1_B  TM=8.757E-01  e=9.496E-26  Homo sapiens
  5oed-assembly1_B  TM=8.878E-01  e=6.664E-23  Homo sapiens
  5oec-assembly1_B  TM=8.810E-01  e=8.051E-23  Homo sapiens
  4cz2-assembly4_B  TM=8.603E-01  e=1.945E-22  Homo sapiens

Secondary structure (DSSP, 8-state):
-EEEEEEEEEESTTSSHHHHHHHHSSTTT--TTHHHH-SSSEEEEEEEETTEEEEEEEEE-GGGGGG-S--HHHHTT-SEEEEEEETT-HHHHHHHHHHHHHHHHH-B-TTSPBPPEEEEEE-TTSSS-SS-HHHHHHHHHHTT-SEEEE-BTTTTBSHHHHHHHHHHHHHHT-

CATH classification: 3.40.50.300

Foldseek 3Di:
DEAEAEEEEAFAPPQCRVLLQVVQACVVPDDVCCVPVPDQFGWHKADDDPVYIYIYTYGYQPPCRNVLAGDCVRLPPHQEYEYTAEQADVVRVVSSLSNLVRQQVHDDHPVRHRRAYEYEHEPPVDPDGPDDPVRSQVVCVVSPHPYYDYAYSPVRRCSVVSVVVVVVVSVVVD

Sequence (174 aa):
RDHLFKVLVVGDAAVGKTSLLVQRYSQDSFSKHYKSTVGVDFALKVLQWSDYEIVRLQLWDIIAGLERFTSMTRLYYRDASAAVIMMFDVTNATTTFSSNSSQRWKQDLDSKKLTLPNGEPVPALLLANKSDLSPWAVSRDQQIDRFSKENGFTGWTETSVKENKNNINEAMRVLIEKMMRNS

Radius of gyration: 15.47 Å; Cα contacts (8 Å, |Δi|>4): 339; chains: 1; bounding box: 43×39×31 Å

InterPro domains:
  IPR001806 Small GTPase [PF00071] (9-174)
  IPR001806 Small GTPase [PS51421] (1-203)
  IPR001806 Small GTPase [SM00174] (10-172)
  IPR005225 Small GTP-binding domain [TIGR00231] (8-167)
  IPR027417 P-loop containing nucleoside triphosphate hydrolase [G3DSA:3.40.50.300] (1-178)
  IPR027417 P-loop containing nucleoside triphosphate hydrolase [SSF52540] (4-179)
  IPR030697 Ras-related protein Rab29/Rab38/Rab32 [cd04107] (8-203)

GO terms:
  GO:1905503 regulation of motile cilium assembly (P, IDA)
  GO:0019209 kinase activator activity (F, IDA)
  GO:0097708 intracellular vesicle (C, IDA)
  GO:0070840 dynein complex binding (F, IDA)
  GO:0005525 GTP binding (F, IDA)
  GO:0055037 recycling endosome (C, IDA)
  GO:0005739 mitochondrion (C, IDA)
  GO:0005769 early endosome (C, IDA)
  GO:0005773 vacuole (C, IDA)
  GO:0005794 Golgi apparatus (C, IDA)
  GO:0005801 cis-Golgi network (C, IDA)
  GO:0005802 trans-Golgi network (C, IDA)
  GO:0031267 small GTPase binding (F, IDA)
  GO:0009617 response to bacterium (P, IDA)
  GO:0010977 negative regulation of neuron projection development (P, IDA)
  GO:0019003 GDP binding (F, IDA)
  GO:0001921 positive regulation of receptor recycling (P, IMP)
  GO:0042110 T cell activation (P, IMP)
  GO:0044788 host-mediated perturbation of viral process (P, IMP)
  GO:0050862 positive regulation of T cell receptor signaling pathway (P, IMP)

Organism: Homo sapiens (NCBI:txid9606)

Solvent-accessible surface area: 9269 Å² total; per-residue (Å²): 179,89,36,99,11,20,0,0,0,2,0,16,20,80,0,16,7,70,55,0,14,112,104,9,0,41,26,89,163,52,128,164,30,44,101,127,61,30,120,106,32,7,15,32,60,62,124,99,36,142,117,22,35,0,69,0,31,1,35,31,11,42,77,80,40,195,148,26,50,8,66,163,120,20,21,124,118,5,26,0,0,0,0,0,0,14,1,46,66,49,88,7,24,68,30,0,69,154,1,11,102,14,2,62,82,86,20,71,21,147,112,45,101,83,5,8,0,16,0,0,0,4,59,17,47,75,103,116,52,51,15,55,133,103,81,0,45,131,25,3,150,142,23,51,17,80,25,67,36,31,0,0,10,157,109,65,98,57,1,84,92,7,1,98,78,7,3,75,75,4,31,198,72,96